Protein AF-A0A4Y5SIR9-F1 (afdb_monomer_lite)

Radius of gyration: 18.84 Å; chains: 1; bounding box: 50×23×47 Å

Sequence (90 aa):
MEEVDRLVFNFPLFKDYREKERFLKVVGLLVSHQITFEKAAELLNMRLDELAFLLDKLGVEYSPLDEEEARLEKEEAKRILEELKREGRL

pLDDT: mean 91.17, std 6.71, range [65.06, 98.19]

Structure (mmCIF, N/CA/C/O backbone):
data_AF-A0A4Y5SIR9-F1
#
_entry.id   AF-A0A4Y5SIR9-F1
#
loop_
_atom_site.group_PDB
_atom_site.id
_atom_site.type_symbol
_atom_site.label_atom_id
_atom_site.label_alt_id
_atom_site.label_comp_id
_atom_site.label_asym_id
_atom_site.label_entity_id
_atom_site.label_seq_id
_atom_site.pdbx_PDB_ins_code
_atom_site.Cartn_x
_atom_site.Cartn_y
_atom_site.Cartn_z
_atom_site.occupancy
_atom_site.B_iso_or_equiv
_atom_site.auth_seq_id
_atom_site.auth_comp_id
_atom_site.auth_asym_id
_atom_site.auth_atom_id
_atom_site.pdbx_PDB_model_num
ATOM 1 N N . MET A 1 1 ? 21.461 -7.708 -18.366 1.00 65.06 1 MET A N 1
ATOM 2 C CA . MET A 1 1 ? 20.258 -7.318 -17.609 1.00 65.06 1 MET A CA 1
ATOM 3 C C . MET A 1 1 ? 19.997 -8.396 -16.587 1.00 65.06 1 MET A C 1
ATOM 5 O O . MET A 1 1 ? 19.861 -9.560 -16.987 1.00 65.06 1 MET A O 1
ATOM 9 N N . GLU A 1 2 ? 19.995 -8.013 -15.315 1.00 86.31 2 GLU A N 1
ATOM 10 C CA . GLU A 1 2 ? 19.608 -8.898 -14.218 1.00 86.31 2 GLU A CA 1
ATOM 11 C C . GLU A 1 2 ? 18.132 -9.298 -14.375 1.00 86.31 2 GLU A C 1
ATOM 13 O O . GLU A 1 2 ? 17.388 -8.705 -15.161 1.00 86.31 2 GLU A O 1
ATOM 18 N N . GLU A 1 3 ? 17.712 -10.376 -13.716 1.00 91.75 3 GLU A N 1
ATOM 19 C CA . GLU A 1 3 ? 16.355 -10.918 -13.869 1.00 91.75 3 GLU A CA 1
ATOM 20 C C . GLU A 1 3 ? 15.282 -9.912 -13.430 1.00 91.75 3 GLU A C 1
ATOM 22 O O . GLU A 1 3 ? 14.292 -9.716 -14.135 1.00 91.75 3 GLU A O 1
ATOM 27 N N . VAL A 1 4 ? 15.543 -9.192 -12.335 1.00 89.50 4 VAL A N 1
ATOM 28 C CA . VAL A 1 4 ? 14.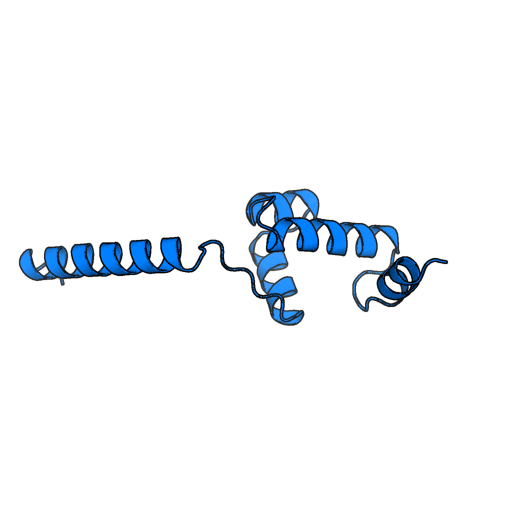668 -8.133 -11.815 1.00 89.50 4 VAL A CA 1
ATOM 29 C C . VAL A 1 4 ? 14.482 -7.014 -12.841 1.00 89.50 4 VAL A C 1
ATOM 31 O O . VAL A 1 4 ? 13.345 -6.655 -13.139 1.00 89.50 4 VAL A O 1
ATOM 34 N N . ASP A 1 5 ? 15.558 -6.525 -13.463 1.00 91.88 5 ASP A N 1
ATOM 35 C CA . ASP A 1 5 ? 15.481 -5.468 -14.483 1.00 91.88 5 ASP A CA 1
ATOM 36 C C . ASP A 1 5 ? 14.578 -5.863 -15.663 1.00 91.88 5 ASP A C 1
ATOM 38 O O . ASP A 1 5 ? 13.832 -5.040 -16.196 1.00 91.88 5 ASP A O 1
ATOM 42 N N . ARG A 1 6 ? 14.608 -7.140 -16.077 1.00 91.88 6 ARG A N 1
ATOM 43 C CA . ARG A 1 6 ? 13.737 -7.632 -17.160 1.00 91.88 6 ARG A CA 1
ATOM 44 C C . ARG A 1 6 ? 12.272 -7.629 -16.753 1.00 91.88 6 ARG A C 1
ATOM 46 O O . ARG A 1 6 ? 11.422 -7.280 -17.571 1.00 91.88 6 ARG A O 1
ATOM 53 N N . LEU A 1 7 ? 11.973 -8.023 -15.516 1.00 91.62 7 LEU A N 1
ATOM 54 C CA . LEU A 1 7 ? 10.610 -7.988 -14.986 1.00 91.62 7 LEU A CA 1
ATOM 55 C C . LEU A 1 7 ? 10.093 -6.548 -14.922 1.00 91.62 7 LEU A C 1
ATOM 57 O O . LEU A 1 7 ? 8.986 -6.282 -15.388 1.00 91.62 7 LEU A O 1
ATOM 61 N N . VAL A 1 8 ? 10.921 -5.610 -14.449 1.00 92.31 8 VAL A N 1
ATOM 62 C CA . VAL A 1 8 ? 10.600 -4.175 -14.440 1.00 92.31 8 VAL A CA 1
ATOM 63 C C . VAL A 1 8 ? 10.341 -3.674 -15.861 1.00 92.31 8 VAL A C 1
ATOM 65 O O . VAL A 1 8 ? 9.325 -3.028 -16.106 1.00 92.31 8 VAL A O 1
ATOM 68 N N . PHE A 1 9 ? 11.204 -4.004 -16.826 1.00 89.44 9 PHE A N 1
ATOM 69 C CA . PHE A 1 9 ? 11.035 -3.585 -18.220 1.00 89.44 9 PHE A CA 1
ATOM 70 C C . PHE A 1 9 ? 9.707 -4.073 -18.824 1.00 89.44 9 PHE A C 1
ATOM 72 O O . PHE A 1 9 ? 9.015 -3.304 -19.499 1.00 89.44 9 PHE A O 1
ATOM 79 N N . ASN A 1 10 ? 9.322 -5.318 -18.534 1.00 88.94 10 ASN A N 1
ATOM 80 C CA . ASN A 1 10 ? 8.102 -5.945 -19.045 1.00 88.94 10 ASN A CA 1
ATOM 81 C C . ASN A 1 10 ? 6.828 -5.564 -18.274 1.00 88.94 10 ASN A C 1
ATOM 83 O O . ASN A 1 10 ? 5.735 -5.941 -18.698 1.00 88.94 10 ASN A O 1
ATOM 87 N N . PHE A 1 11 ? 6.933 -4.820 -17.169 1.00 87.88 11 PHE A N 1
ATOM 88 C CA . PHE A 1 11 ? 5.773 -4.432 -16.373 1.00 87.88 11 PHE A CA 1
ATOM 89 C C . PHE A 1 11 ? 4.795 -3.582 -17.217 1.00 87.88 11 PHE A C 1
ATOM 91 O O . PHE A 1 11 ? 5.227 -2.605 -17.842 1.00 87.88 11 PHE A O 1
ATOM 98 N N . PRO A 1 12 ? 3.496 -3.932 -17.289 1.00 81.56 12 PRO A N 1
ATOM 99 C CA . PRO A 1 12 ? 2.553 -3.386 -18.274 1.00 81.56 12 PRO A CA 1
ATOM 100 C C . PRO A 1 12 ? 1.932 -2.037 -17.868 1.00 81.56 12 PRO A C 1
ATOM 102 O O . PRO A 1 12 ? 0.813 -1.712 -18.258 1.00 81.56 12 PRO A O 1
ATOM 105 N N . LEU A 1 13 ? 2.658 -1.234 -17.095 1.00 79.00 13 LEU A N 1
ATOM 106 C CA . LEU A 1 13 ? 2.265 0.106 -16.669 1.00 79.00 13 LEU A CA 1
ATOM 107 C C . LEU A 1 13 ? 3.420 1.058 -16.931 1.00 79.00 13 LEU A C 1
ATOM 109 O O . LEU A 1 13 ? 4.572 0.677 -16.760 1.00 79.00 13 LEU A O 1
ATOM 113 N N . PHE A 1 14 ? 3.103 2.292 -17.313 1.00 86.81 14 PHE A N 1
ATOM 114 C CA . PHE A 1 14 ? 4.074 3.325 -17.691 1.00 86.81 14 PHE A CA 1
ATOM 115 C C . PHE A 1 14 ? 4.892 2.987 -18.947 1.00 86.81 14 PHE A C 1
ATOM 117 O O . PHE A 1 14 ? 5.018 1.837 -19.376 1.00 86.81 14 PHE A O 1
ATOM 124 N N . LYS A 1 15 ? 5.417 4.026 -19.599 1.00 84.25 15 LYS A N 1
ATOM 125 C CA . LYS A 1 15 ? 6.187 3.866 -20.844 1.00 84.25 15 LYS A CA 1
ATOM 126 C C . LYS A 1 15 ? 7.683 3.777 -20.573 1.00 84.25 15 LYS A C 1
ATOM 128 O O . LYS A 1 15 ? 8.384 3.068 -21.289 1.00 84.25 15 LYS A O 1
ATOM 133 N N . ASP A 1 16 ? 8.157 4.475 -19.547 1.00 92.56 16 ASP A N 1
ATOM 134 C CA . ASP A 1 16 ? 9.575 4.595 -19.233 1.00 92.56 16 ASP A CA 1
ATOM 135 C C . ASP A 1 16 ? 10.010 3.593 -18.151 1.00 92.56 16 ASP A C 1
ATOM 137 O O . ASP A 1 16 ? 9.296 3.354 -17.176 1.00 92.56 16 ASP A O 1
ATOM 141 N N . TYR A 1 17 ? 11.203 3.012 -18.307 1.00 91.69 17 TYR A N 1
ATOM 142 C CA . TYR A 1 17 ? 11.772 2.075 -17.333 1.00 91.69 17 TYR A CA 1
ATOM 143 C C . TYR A 1 17 ? 11.892 2.688 -15.931 1.00 91.69 17 TYR A C 1
ATOM 145 O O . TYR A 1 17 ? 11.567 2.035 -14.944 1.00 91.69 17 TYR A O 1
ATOM 153 N N . ARG A 1 18 ? 12.316 3.952 -15.828 1.00 92.81 18 ARG A N 1
ATOM 154 C CA . ARG A 1 18 ? 12.487 4.656 -14.551 1.00 92.81 18 ARG A CA 1
ATOM 155 C C . ARG A 1 18 ? 11.158 4.859 -13.841 1.00 92.81 18 ARG A C 1
ATOM 157 O O . ARG A 1 18 ? 11.121 4.821 -12.616 1.00 92.81 18 ARG A O 1
ATOM 164 N N . GLU A 1 19 ? 10.071 5.078 -14.580 1.00 93.88 19 GLU A N 1
ATOM 165 C CA . GLU A 1 19 ? 8.731 5.172 -13.990 1.00 93.88 19 GLU A CA 1
ATOM 166 C C . GLU A 1 19 ? 8.295 3.828 -13.407 1.00 93.88 19 GLU A C 1
ATOM 168 O O . GLU A 1 19 ? 7.839 3.782 -12.264 1.00 93.88 19 GLU A O 1
ATOM 173 N N . LYS A 1 20 ? 8.519 2.733 -14.146 1.00 94.88 20 LYS A N 1
ATOM 174 C CA . LYS A 1 20 ? 8.246 1.363 -13.682 1.00 94.88 20 LYS A CA 1
ATOM 175 C C . LYS A 1 20 ? 9.056 1.019 -12.439 1.00 94.88 20 LYS A C 1
ATOM 177 O O . LYS A 1 20 ? 8.508 0.552 -11.445 1.00 94.88 20 LYS A O 1
ATOM 182 N N . GLU A 1 21 ? 10.355 1.290 -12.483 1.00 95.12 21 GLU A N 1
ATOM 183 C CA . GLU A 1 21 ? 11.273 1.034 -11.380 1.00 95.12 21 GLU A CA 1
ATOM 184 C C . GLU A 1 21 ? 10.895 1.854 -10.138 1.00 95.12 21 GLU A C 1
ATOM 186 O O . GLU A 1 21 ? 10.831 1.310 -9.035 1.00 95.12 21 GLU A O 1
ATOM 191 N N . ARG A 1 22 ? 10.596 3.151 -10.308 1.00 96.06 22 ARG A N 1
ATOM 192 C CA . ARG A 1 22 ? 10.146 4.022 -9.212 1.00 96.06 22 ARG A CA 1
ATOM 193 C C . ARG A 1 22 ? 8.862 3.489 -8.590 1.00 96.06 22 ARG A C 1
ATOM 195 O O . ARG A 1 22 ? 8.793 3.385 -7.369 1.00 96.06 22 ARG A O 1
ATOM 202 N N . PHE A 1 23 ? 7.879 3.137 -9.416 1.00 95.88 23 PHE A N 1
ATOM 203 C CA . PHE A 1 23 ? 6.609 2.594 -8.952 1.00 95.88 23 PHE A CA 1
ATOM 204 C C . PHE A 1 23 ? 6.806 1.342 -8.097 1.00 95.88 23 PHE A C 1
ATOM 206 O O . PHE A 1 23 ? 6.379 1.312 -6.946 1.00 95.88 23 PHE A O 1
ATOM 213 N N . LEU A 1 24 ? 7.528 0.349 -8.618 1.00 95.06 24 LEU A N 1
ATOM 214 C CA . LEU A 1 24 ? 7.743 -0.921 -7.924 1.00 95.06 24 LEU A CA 1
ATOM 215 C C . LEU A 1 24 ? 8.524 -0.749 -6.612 1.00 95.06 24 LEU A C 1
ATOM 217 O O . LEU A 1 24 ? 8.186 -1.388 -5.619 1.00 95.06 24 LEU A O 1
ATOM 221 N N . LYS A 1 25 ? 9.514 0.154 -6.566 1.00 96.69 25 LYS A N 1
ATOM 222 C CA . LYS A 1 25 ? 10.238 0.473 -5.323 1.00 96.69 25 LYS A CA 1
ATOM 223 C C . LYS A 1 25 ? 9.329 1.101 -4.272 1.00 96.69 25 LYS A C 1
ATOM 225 O O . LYS A 1 25 ? 9.363 0.686 -3.118 1.00 96.69 25 LYS A O 1
ATOM 230 N N . VAL A 1 26 ? 8.517 2.087 -4.657 1.00 97.69 26 VAL A N 1
ATOM 231 C CA . VAL A 1 26 ? 7.609 2.763 -3.720 1.00 97.69 26 VAL A CA 1
ATOM 232 C C . VAL A 1 26 ? 6.538 1.803 -3.208 1.00 97.69 26 VAL A C 1
ATOM 234 O O . VAL A 1 26 ? 6.303 1.758 -2.005 1.00 97.69 26 VAL A O 1
ATOM 237 N N . VAL A 1 27 ? 5.942 0.989 -4.083 1.00 95.69 27 VAL A N 1
ATOM 238 C CA . VAL A 1 27 ? 4.977 -0.039 -3.664 1.00 95.69 27 VAL A CA 1
ATOM 239 C C . VAL A 1 27 ? 5.635 -1.060 -2.739 1.00 95.69 27 VAL A C 1
ATOM 241 O O . VAL A 1 27 ? 5.054 -1.396 -1.715 1.00 95.69 27 VAL A O 1
ATOM 244 N N . GLY A 1 28 ? 6.865 -1.493 -3.030 1.00 94.94 28 GLY A N 1
ATOM 245 C CA . GLY A 1 28 ? 7.626 -2.382 -2.149 1.00 94.94 28 GLY A CA 1
ATOM 246 C C . GLY A 1 28 ? 7.835 -1.804 -0.745 1.00 94.94 28 GLY A C 1
ATOM 247 O O . GLY A 1 28 ? 7.646 -2.504 0.248 1.00 94.94 28 GLY A O 1
ATOM 248 N N . LEU A 1 29 ? 8.173 -0.515 -0.645 1.00 96.25 29 LEU A N 1
ATOM 249 C CA . LEU A 1 29 ? 8.295 0.190 0.638 1.00 96.25 29 LEU A CA 1
ATOM 250 C C . LEU A 1 29 ? 6.947 0.313 1.364 1.00 96.25 29 LEU A C 1
ATOM 252 O O . LEU A 1 29 ? 6.899 0.196 2.586 1.00 96.25 29 LEU A O 1
ATOM 256 N N . LEU A 1 30 ? 5.862 0.532 0.619 1.00 94.81 30 LEU A N 1
ATOM 257 C CA . LEU A 1 30 ? 4.512 0.639 1.167 1.00 94.81 30 LEU A CA 1
ATOM 258 C C . LEU A 1 30 ? 4.048 -0.689 1.782 1.00 94.81 30 LEU A C 1
ATOM 260 O O . LEU A 1 30 ? 3.671 -0.720 2.948 1.00 94.81 30 LEU A O 1
ATOM 264 N N . VAL A 1 31 ? 4.126 -1.795 1.034 1.00 92.56 31 VAL A N 1
ATOM 265 C CA . VAL A 1 31 ? 3.667 -3.118 1.509 1.00 92.56 31 VAL A CA 1
ATOM 266 C C . VAL A 1 31 ? 4.567 -3.715 2.592 1.00 92.56 31 VAL A C 1
ATOM 268 O O . VAL A 1 31 ? 4.165 -4.628 3.300 1.00 92.56 31 VAL A O 1
ATOM 271 N N . SER A 1 32 ? 5.788 -3.199 2.741 1.00 91.44 32 SER A N 1
ATOM 272 C CA . SER A 1 32 ? 6.680 -3.534 3.859 1.00 91.44 32 SER A CA 1
ATOM 273 C C . SER A 1 32 ? 6.530 -2.581 5.050 1.00 91.44 32 SER A C 1
ATOM 275 O O . SER A 1 32 ? 7.357 -2.612 5.963 1.00 91.44 32 SER A O 1
ATOM 277 N N . HIS A 1 33 ? 5.497 -1.729 5.044 1.00 89.50 33 HIS A N 1
ATOM 278 C CA . HIS A 1 33 ? 5.169 -0.772 6.105 1.00 89.50 33 HIS A CA 1
ATOM 279 C C . HIS A 1 33 ? 6.312 0.202 6.454 1.00 89.50 33 HIS A C 1
ATOM 281 O O . HIS A 1 33 ? 6.376 0.733 7.559 1.00 89.50 33 HIS A O 1
ATOM 287 N N . GLN A 1 34 ? 7.227 0.467 5.514 1.00 94.25 34 GLN A N 1
ATOM 288 C CA . GLN A 1 34 ? 8.331 1.420 5.710 1.00 94.25 34 GLN A CA 1
ATOM 289 C C . GLN A 1 34 ? 7.911 2.868 5.444 1.00 94.25 34 GLN A C 1
ATOM 291 O O . GLN A 1 34 ? 8.577 3.809 5.874 1.00 94.25 34 GLN A O 1
ATOM 296 N N . ILE A 1 35 ? 6.819 3.050 4.703 1.00 94.06 35 ILE A N 1
ATOM 297 C CA . ILE A 1 35 ? 6.217 4.346 4.401 1.00 94.06 35 ILE A CA 1
ATOM 298 C C . ILE A 1 35 ? 4.697 4.249 4.525 1.00 94.06 35 ILE A C 1
ATOM 300 O O . ILE A 1 35 ? 4.121 3.174 4.358 1.00 94.06 35 ILE A O 1
ATOM 304 N N . THR A 1 36 ? 4.048 5.383 4.780 1.00 93.88 36 THR A N 1
ATOM 305 C CA . THR A 1 36 ? 2.584 5.466 4.777 1.00 93.88 36 THR A CA 1
ATOM 306 C C . THR A 1 36 ? 2.035 5.531 3.354 1.00 93.88 36 THR A C 1
ATOM 308 O O . THR A 1 36 ? 2.758 5.830 2.394 1.00 93.88 36 THR A O 1
ATOM 311 N N . PHE A 1 37 ? 0.729 5.308 3.222 1.00 94.81 37 PHE A N 1
ATOM 312 C CA . PHE A 1 37 ? 0.022 5.445 1.954 1.00 94.81 37 PHE A CA 1
ATOM 313 C C . PHE A 1 37 ? 0.144 6.858 1.361 1.00 94.81 37 PHE A C 1
ATOM 315 O O . PHE A 1 37 ? 0.403 7.019 0.167 1.00 94.81 37 PHE A O 1
ATOM 322 N N . GLU A 1 38 ? 0.060 7.893 2.198 1.00 96.25 38 GLU A N 1
ATOM 323 C CA . GLU A 1 38 ? 0.232 9.286 1.783 1.00 96.25 38 GLU A CA 1
ATOM 324 C C . GLU A 1 38 ? 1.638 9.549 1.266 1.00 96.25 38 GLU A C 1
ATOM 326 O O . GLU A 1 38 ? 1.810 10.202 0.234 1.00 96.25 38 GLU A O 1
ATOM 331 N N . LYS A 1 39 ? 2.651 8.996 1.943 1.00 97.75 39 LYS A N 1
ATOM 332 C CA . LYS A 1 39 ? 4.033 9.143 1.498 1.00 97.75 39 LYS A CA 1
ATOM 333 C C . LYS A 1 39 ? 4.275 8.426 0.172 1.00 97.75 39 LYS A C 1
ATOM 335 O O . LYS A 1 39 ? 5.002 8.946 -0.674 1.00 97.75 39 LYS A O 1
ATOM 340 N N . ALA A 1 40 ? 3.656 7.267 -0.041 1.00 97.50 40 ALA A N 1
ATOM 341 C CA . ALA A 1 40 ? 3.718 6.571 -1.321 1.00 97.50 40 ALA A CA 1
ATOM 342 C C . ALA A 1 40 ? 3.109 7.414 -2.456 1.00 97.50 40 ALA A C 1
ATOM 344 O O . ALA A 1 40 ? 3.734 7.567 -3.506 1.00 97.50 40 ALA A O 1
ATOM 345 N N . ALA A 1 41 ? 1.941 8.023 -2.233 1.00 97.38 41 ALA A N 1
ATOM 346 C CA . ALA A 1 41 ? 1.296 8.900 -3.211 1.00 97.38 41 ALA A CA 1
ATOM 347 C C . ALA A 1 41 ? 2.148 10.141 -3.532 1.00 97.38 41 ALA A C 1
ATOM 349 O O . ALA A 1 41 ? 2.352 10.462 -4.705 1.00 97.38 41 ALA A O 1
ATOM 350 N N . GLU A 1 42 ? 2.735 10.771 -2.508 1.00 98.19 42 GLU A N 1
ATOM 351 C CA . GLU A 1 42 ? 3.673 11.890 -2.659 1.00 98.19 42 GLU A CA 1
ATOM 352 C C . GLU A 1 42 ? 4.879 11.505 -3.536 1.00 98.19 42 GLU A C 1
ATOM 354 O O . GLU A 1 42 ? 5.181 12.187 -4.516 1.00 98.19 42 GLU A O 1
ATOM 359 N N . LEU A 1 43 ? 5.544 10.381 -3.238 1.00 98.06 43 LEU A N 1
ATOM 360 C CA . LEU A 1 43 ? 6.725 9.905 -3.978 1.00 98.06 43 LEU A CA 1
ATOM 361 C C . LEU A 1 43 ? 6.411 9.505 -5.427 1.00 98.06 43 LEU A C 1
ATOM 363 O O . LEU A 1 43 ? 7.283 9.553 -6.303 1.00 98.06 43 LEU A O 1
ATOM 367 N N . LEU A 1 44 ? 5.172 9.094 -5.695 1.00 96.69 44 LEU A N 1
ATOM 368 C CA . LEU A 1 44 ? 4.703 8.773 -7.040 1.00 96.69 44 LEU A CA 1
ATOM 369 C C . LEU A 1 44 ? 4.171 9.987 -7.796 1.00 96.69 44 LEU A C 1
ATOM 371 O O . LEU A 1 44 ? 4.004 9.878 -9.012 1.00 96.69 44 LEU A O 1
ATOM 375 N N . ASN A 1 45 ? 4.003 11.127 -7.118 1.00 96.50 45 ASN A N 1
ATOM 376 C CA . ASN A 1 45 ? 3.317 12.311 -7.625 1.00 96.50 45 ASN A CA 1
ATOM 377 C C . ASN A 1 45 ? 1.907 11.966 -8.138 1.00 96.50 45 ASN A C 1
ATOM 379 O O . ASN A 1 45 ? 1.520 12.342 -9.244 1.00 96.50 45 ASN A O 1
ATOM 383 N N . MET A 1 46 ? 1.177 11.188 -7.339 1.00 95.81 46 MET A N 1
ATOM 384 C CA . MET A 1 46 ? -0.199 10.766 -7.591 1.00 95.81 46 MET A CA 1
ATOM 385 C C . MET A 1 46 ? -1.104 11.300 -6.493 1.00 95.81 46 MET A C 1
ATOM 387 O O . MET A 1 46 ? -0.671 11.492 -5.354 1.00 95.81 46 MET A O 1
ATOM 391 N N . ARG A 1 47 ? -2.383 11.498 -6.805 1.00 97.69 47 ARG A N 1
ATOM 392 C CA . ARG A 1 47 ? -3.370 11.676 -5.740 1.00 97.69 47 ARG A CA 1
ATOM 393 C C . ARG A 1 47 ? -3.616 10.351 -5.008 1.00 97.69 47 ARG A C 1
ATOM 395 O O . ARG A 1 47 ? -3.394 9.272 -5.556 1.00 97.69 47 ARG A O 1
ATOM 402 N N . LEU A 1 48 ? -4.120 10.434 -3.775 1.00 94.69 48 LEU A N 1
ATOM 403 C CA . LEU A 1 48 ? -4.435 9.255 -2.955 1.00 94.69 48 LEU A CA 1
ATOM 404 C C . LEU A 1 48 ? -5.457 8.329 -3.631 1.00 94.69 48 LEU A C 1
ATOM 406 O O . LEU A 1 48 ? -5.277 7.115 -3.633 1.00 94.69 48 LEU A O 1
ATOM 410 N N . ASP A 1 49 ? -6.505 8.898 -4.231 1.00 95.25 49 ASP A N 1
ATOM 411 C CA . ASP A 1 49 ? -7.554 8.158 -4.943 1.00 95.25 49 ASP A CA 1
ATOM 412 C C . ASP A 1 49 ? -7.013 7.449 -6.192 1.00 95.25 49 ASP A C 1
ATOM 414 O O . ASP A 1 49 ? -7.393 6.315 -6.482 1.00 95.25 49 ASP A O 1
ATOM 418 N N . GLU A 1 50 ? -6.082 8.088 -6.899 1.00 95.44 50 GLU A N 1
ATOM 419 C CA . GLU A 1 50 ? -5.425 7.519 -8.077 1.00 95.44 50 GLU A CA 1
ATOM 420 C C . GLU A 1 50 ? -4.520 6.344 -7.703 1.00 95.44 50 GLU A C 1
ATOM 422 O O . GLU A 1 50 ? -4.574 5.297 -8.351 1.00 95.44 50 GLU A O 1
ATOM 427 N N . LEU A 1 51 ? -3.726 6.488 -6.634 1.00 95.25 51 LEU A N 1
ATOM 428 C CA . LEU A 1 51 ? -2.892 5.400 -6.132 1.00 95.25 51 LEU A CA 1
ATOM 429 C C . LEU A 1 51 ? -3.754 4.231 -5.645 1.00 95.25 51 LEU A C 1
ATOM 431 O O . LEU A 1 51 ? -3.472 3.088 -5.995 1.00 95.25 51 LEU A O 1
ATOM 435 N N . ALA A 1 52 ? -4.825 4.508 -4.897 1.00 93.56 52 ALA A N 1
ATOM 436 C CA . ALA A 1 52 ? -5.724 3.476 -4.382 1.00 93.56 52 ALA A CA 1
ATOM 437 C C . ALA A 1 52 ? -6.357 2.673 -5.526 1.00 93.56 52 ALA A C 1
ATOM 439 O O . ALA A 1 52 ? -6.320 1.444 -5.523 1.00 93.56 52 ALA A O 1
ATOM 440 N N . PHE A 1 53 ? -6.867 3.369 -6.547 1.00 92.94 53 PHE A N 1
ATOM 441 C CA . PHE A 1 53 ? -7.425 2.736 -7.738 1.00 92.94 53 PHE A CA 1
ATOM 442 C C . PHE A 1 53 ? -6.393 1.874 -8.479 1.00 92.94 53 PHE A C 1
ATOM 444 O O . PHE A 1 53 ? -6.716 0.787 -8.958 1.00 92.94 53 PHE A O 1
ATOM 451 N N . LEU A 1 54 ? -5.148 2.345 -8.581 1.00 93.69 54 LEU A N 1
ATOM 452 C CA . LEU A 1 54 ? -4.087 1.615 -9.265 1.00 93.69 54 LEU A CA 1
ATOM 453 C C . LEU A 1 54 ? -3.680 0.342 -8.512 1.00 93.69 54 LEU A C 1
ATOM 455 O O . LEU A 1 54 ? -3.533 -0.704 -9.143 1.00 93.69 54 LEU A O 1
ATOM 459 N N . LEU A 1 55 ? -3.519 0.416 -7.187 1.00 93.62 55 LEU A N 1
ATOM 460 C CA . LEU A 1 55 ? -3.196 -0.750 -6.359 1.00 93.62 55 LEU A CA 1
ATOM 461 C C . LEU A 1 55 ? -4.306 -1.806 -6.416 1.00 93.62 55 LEU A C 1
ATOM 463 O O . LEU A 1 55 ? -4.000 -2.981 -6.612 1.00 93.62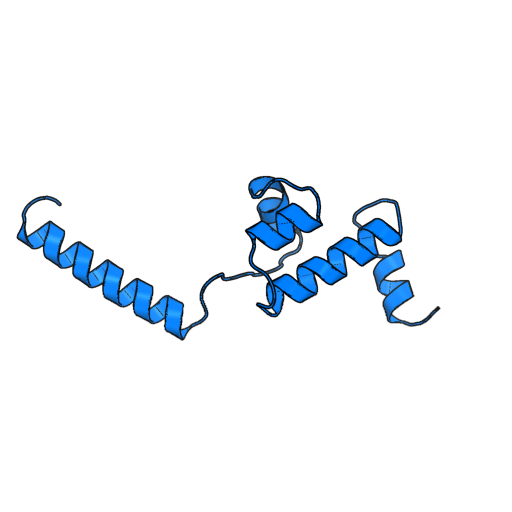 55 LEU A O 1
ATOM 467 N N . ASP A 1 56 ? -5.575 -1.387 -6.365 1.00 90.94 56 ASP A N 1
ATOM 468 C CA . ASP A 1 56 ? -6.738 -2.269 -6.540 1.00 90.94 56 ASP A CA 1
ATOM 469 C C . ASP A 1 56 ? -6.688 -3.018 -7.881 1.00 90.94 56 ASP A C 1
ATOM 471 O O . ASP A 1 56 ? -6.803 -4.242 -7.933 1.00 90.94 56 ASP A O 1
ATOM 475 N N . LYS A 1 57 ? -6.428 -2.308 -8.987 1.00 92.12 57 LYS A N 1
ATOM 476 C CA . LYS A 1 57 ? -6.330 -2.932 -10.321 1.00 92.12 57 LYS A CA 1
ATOM 477 C C . LYS A 1 57 ? -5.151 -3.891 -10.453 1.00 92.12 57 LYS A C 1
ATOM 479 O O . LYS A 1 57 ? -5.187 -4.772 -11.309 1.00 92.12 57 LYS A O 1
ATOM 484 N N . LEU A 1 58 ? -4.124 -3.714 -9.629 1.00 91.75 58 LEU A N 1
ATOM 485 C CA . LEU A 1 58 ? -2.953 -4.581 -9.568 1.00 91.75 58 LEU A CA 1
ATOM 486 C C . LEU A 1 58 ? -3.097 -5.737 -8.573 1.00 91.75 58 LEU A C 1
ATOM 488 O O . LEU A 1 58 ? -2.201 -6.576 -8.517 1.00 91.75 58 LEU A O 1
ATOM 492 N N . GLY A 1 59 ? -4.193 -5.798 -7.810 1.00 89.88 59 GLY A N 1
ATOM 493 C CA . GLY A 1 59 ? -4.371 -6.789 -6.748 1.00 89.88 59 GLY A CA 1
ATOM 494 C C . GLY A 1 59 ? -3.363 -6.626 -5.609 1.00 89.88 59 GLY A C 1
ATOM 495 O O . GLY A 1 59 ? -3.014 -7.606 -4.955 1.00 89.88 59 GLY A O 1
ATOM 496 N N . VAL A 1 60 ? -2.848 -5.411 -5.401 1.00 90.31 60 VAL A N 1
ATOM 497 C CA . VAL A 1 60 ? -1.957 -5.111 -4.280 1.00 90.31 60 VAL A CA 1
ATOM 498 C C . VAL A 1 60 ? -2.820 -4.818 -3.065 1.00 90.31 60 VAL A C 1
ATOM 500 O O . VAL A 1 60 ? -3.414 -3.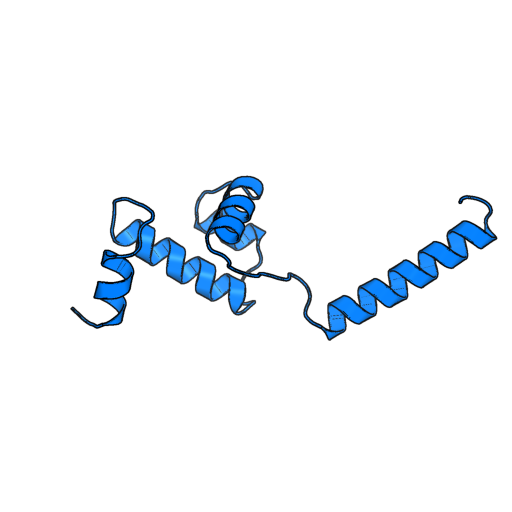746 -2.951 1.00 90.31 60 VAL A O 1
ATOM 503 N N . GLU A 1 61 ? -2.877 -5.782 -2.155 1.00 82.44 61 GLU A N 1
ATOM 504 C CA . GLU A 1 61 ? -3.512 -5.600 -0.858 1.00 82.44 61 GLU A CA 1
ATOM 505 C C . GLU A 1 61 ? -2.590 -4.774 0.045 1.00 82.44 61 GLU A C 1
ATOM 507 O O . GLU A 1 61 ? -1.449 -5.149 0.317 1.00 82.44 61 GLU A O 1
ATOM 512 N N . TYR A 1 62 ? -3.087 -3.625 0.498 1.00 81.00 62 TYR A N 1
ATOM 513 C CA . TYR A 1 62 ? -2.453 -2.818 1.531 1.00 81.00 62 TYR A CA 1
ATOM 514 C C . TYR A 1 62 ? -3.473 -2.577 2.637 1.00 81.00 62 TYR A C 1
ATOM 516 O O . TYR A 1 62 ? -4.512 -1.957 2.406 1.00 81.00 62 TYR A O 1
ATOM 524 N N . SER A 1 63 ? -3.164 -3.067 3.834 1.00 77.19 63 SER A N 1
ATOM 525 C CA . SER A 1 63 ? -3.873 -2.685 5.048 1.00 77.19 63 SER A CA 1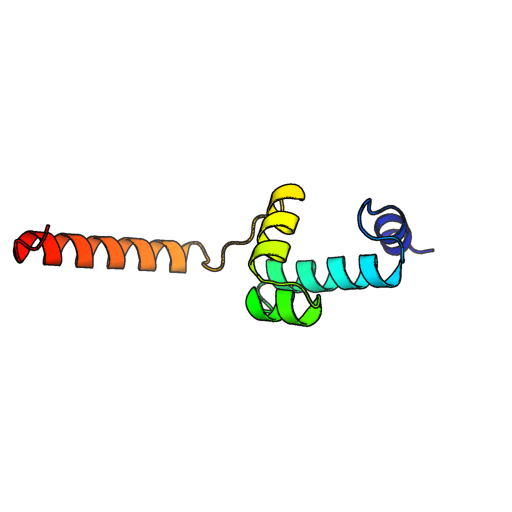
ATOM 526 C C . SER A 1 63 ? -3.000 -1.694 5.812 1.00 77.19 63 SER A C 1
ATOM 528 O O . SER A 1 63 ? -1.835 -2.004 6.067 1.00 77.19 63 SER A O 1
ATOM 530 N N . PRO A 1 64 ? -3.520 -0.514 6.192 1.00 69.38 64 PRO A N 1
ATOM 531 C CA . PRO A 1 64 ? -2.790 0.387 7.075 1.00 69.38 64 PRO A CA 1
ATOM 532 C C . PRO A 1 64 ? -2.666 -0.180 8.493 1.00 69.38 64 PRO A C 1
ATOM 534 O O . PRO A 1 64 ? -1.819 0.293 9.239 1.00 69.38 64 PRO A O 1
ATOM 537 N N . LEU A 1 65 ? -3.506 -1.162 8.839 1.00 76.94 65 LEU A N 1
ATOM 538 C CA . LEU A 1 65 ? -3.525 -1.832 10.133 1.00 76.94 65 LEU A CA 1
ATOM 539 C C . LEU A 1 65 ? -2.990 -3.253 9.987 1.00 76.94 65 LEU A C 1
ATOM 541 O O . LEU A 1 65 ? -3.428 -3.988 9.093 1.00 76.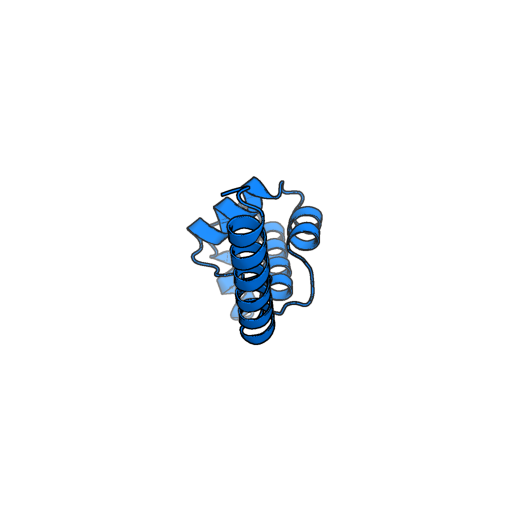94 65 LEU A O 1
A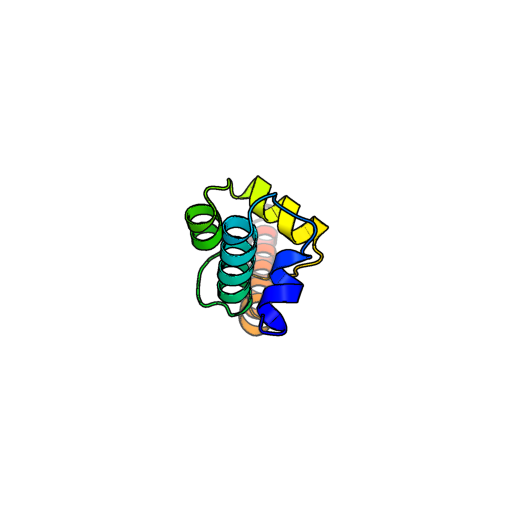TOM 545 N N . ASP A 1 66 ? -2.106 -3.662 10.883 1.00 75.19 66 ASP A N 1
ATOM 546 C CA . ASP A 1 66 ? -1.823 -5.083 11.068 1.00 75.19 66 ASP A CA 1
ATOM 547 C C . ASP A 1 66 ? -3.004 -5.818 11.749 1.00 75.19 66 ASP A C 1
ATOM 549 O O . ASP A 1 66 ? -4.034 -5.225 12.079 1.00 75.19 66 ASP A O 1
ATOM 553 N N . GLU A 1 67 ? -2.910 -7.143 11.918 1.00 77.44 67 GLU A N 1
ATOM 554 C CA . GLU A 1 67 ? -3.996 -7.932 12.524 1.00 77.44 67 GLU A CA 1
ATOM 555 C C . GLU A 1 67 ? -4.310 -7.521 13.971 1.00 77.44 67 GLU A C 1
ATOM 557 O O . GLU A 1 67 ? -5.469 -7.591 14.399 1.00 77.44 67 GLU A O 1
ATOM 562 N N . GLU A 1 68 ? -3.298 -7.107 14.735 1.00 80.19 68 GLU A N 1
ATOM 563 C CA . GLU A 1 68 ? -3.467 -6.693 16.123 1.00 80.19 68 GLU A CA 1
ATOM 564 C C . GLU A 1 68 ? -4.127 -5.316 16.188 1.00 80.19 68 GLU A C 1
ATOM 566 O O . GLU A 1 68 ? -5.133 -5.148 16.884 1.00 80.19 68 GLU A O 1
ATOM 571 N N . GLU A 1 69 ? -3.630 -4.364 15.406 1.00 83.31 69 GLU A N 1
ATOM 572 C CA . GLU A 1 69 ? -4.195 -3.029 15.246 1.00 83.31 69 GLU A CA 1
ATOM 573 C C . GLU A 1 69 ? -5.646 -3.101 14.750 1.00 83.31 69 GLU A C 1
ATOM 575 O O . GLU A 1 69 ? -6.534 -2.470 15.328 1.00 83.31 69 GLU A O 1
ATOM 580 N N . ALA A 1 70 ? -5.932 -3.952 13.759 1.00 87.56 70 ALA A N 1
ATOM 581 C CA . ALA A 1 70 ? -7.284 -4.177 13.252 1.00 87.56 70 ALA A CA 1
ATOM 582 C C . ALA A 1 70 ? -8.219 -4.768 14.321 1.00 87.56 70 ALA A C 1
ATOM 584 O O . ALA A 1 70 ? -9.407 -4.427 14.383 1.00 87.56 70 ALA A O 1
ATOM 585 N N . ARG A 1 71 ? -7.708 -5.655 15.185 1.00 92.50 71 ARG A N 1
ATOM 586 C CA . ARG A 1 71 ? -8.477 -6.205 16.310 1.00 92.50 71 ARG A CA 1
ATOM 587 C C . ARG A 1 71 ? -8.792 -5.127 17.344 1.00 92.50 71 ARG A C 1
ATOM 589 O O . ARG A 1 71 ? -9.940 -5.054 17.784 1.00 92.50 71 ARG A O 1
ATOM 596 N N . LEU A 1 72 ? -7.809 -4.307 17.710 1.00 91.50 72 LEU A N 1
ATOM 597 C CA . LEU A 1 72 ? -7.961 -3.229 18.690 1.00 91.50 72 LEU A CA 1
ATOM 598 C C . LEU A 1 72 ? -8.968 -2.174 18.213 1.00 91.50 72 LEU A C 1
ATOM 600 O O . LEU A 1 72 ? -9.906 -1.856 18.942 1.00 91.50 72 LEU A O 1
ATOM 604 N N . GLU A 1 73 ? -8.846 -1.718 16.966 1.00 90.88 73 GLU A N 1
ATOM 605 C CA . GLU A 1 73 ? -9.809 -0.817 16.313 1.00 90.88 73 GLU A CA 1
ATOM 606 C C . GLU A 1 73 ? -11.232 -1.393 16.345 1.00 90.88 73 GLU A C 1
ATOM 608 O O . GLU A 1 73 ? -12.195 -0.712 16.702 1.00 90.88 73 GLU A O 1
ATOM 613 N N . LYS A 1 74 ? -11.386 -2.689 16.049 1.00 94.62 74 LYS A N 1
ATOM 614 C CA . LYS A 1 74 ? -12.691 -3.363 16.071 1.00 94.62 74 LYS A CA 1
ATOM 615 C C . LYS A 1 74 ? -13.289 -3.469 17.475 1.00 94.62 74 LYS A C 1
ATOM 617 O O . LYS A 1 74 ? -14.512 -3.396 17.618 1.00 94.62 74 LYS A O 1
ATOM 622 N N . GLU A 1 75 ? -12.474 -3.711 18.498 1.00 96.12 75 GLU A N 1
ATOM 623 C CA . GLU A 1 75 ? -12.917 -3.745 19.897 1.00 96.12 75 GLU A CA 1
ATOM 624 C C . GLU A 1 75 ? -13.353 -2.351 20.371 1.00 96.12 75 GLU A C 1
ATOM 626 O O . GLU A 1 75 ? -14.432 -2.209 20.951 1.00 96.12 75 GLU A O 1
ATOM 631 N N . GLU A 1 76 ? -12.578 -1.321 20.039 1.00 95.50 76 GLU A N 1
ATOM 632 C CA . GLU A 1 76 ? -12.879 0.071 20.370 1.00 95.50 76 GLU A CA 1
ATOM 633 C C . GLU A 1 76 ? -14.157 0.560 19.674 1.00 95.50 76 GLU A C 1
ATOM 635 O O . GLU A 1 76 ? -15.068 1.083 20.319 1.00 95.50 76 GLU A O 1
ATOM 640 N N . ALA A 1 77 ? -14.301 0.290 18.374 1.00 95.06 77 ALA A N 1
ATOM 641 C CA . ALA A 1 77 ? -15.503 0.630 17.618 1.00 95.06 77 ALA A CA 1
ATOM 642 C C . ALA A 1 77 ? -16.767 -0.028 18.205 1.00 95.06 77 ALA A C 1
ATOM 644 O O . ALA A 1 77 ? -17.830 0.597 18.259 1.00 95.06 77 ALA A O 1
ATOM 645 N N . LYS A 1 78 ? -16.669 -1.278 18.688 1.00 96.75 78 LYS A N 1
ATOM 646 C CA . LYS A 1 78 ? -17.778 -1.950 19.388 1.00 96.75 78 LYS A CA 1
ATOM 647 C C . LYS A 1 78 ? -18.132 -1.249 20.696 1.00 96.75 78 LYS A C 1
ATOM 649 O O . LYS A 1 78 ? -19.318 -1.070 20.961 1.00 96.75 78 LYS A O 1
ATOM 654 N N . ARG A 1 79 ? -17.133 -0.843 21.486 1.00 96.38 79 ARG A N 1
ATOM 655 C CA . ARG A 1 79 ? -17.350 -0.113 22.742 1.00 96.38 79 ARG A CA 1
ATOM 656 C C . ARG A 1 79 ? -18.093 1.199 22.496 1.00 96.38 79 ARG A C 1
ATOM 658 O O . ARG A 1 79 ? -19.127 1.431 23.117 1.00 96.38 79 ARG A O 1
ATOM 665 N N . ILE A 1 80 ? -17.627 1.998 21.535 1.00 95.94 80 ILE A N 1
ATOM 666 C CA . ILE A 1 80 ? -18.264 3.269 21.150 1.00 95.94 80 ILE A CA 1
ATOM 667 C C . ILE A 1 80 ? -19.716 3.034 20.705 1.00 95.94 80 ILE A C 1
ATOM 669 O O . ILE A 1 80 ? -20.623 3.773 21.090 1.00 95.94 80 ILE A O 1
ATOM 673 N N . LEU A 1 81 ? -19.971 1.977 19.927 1.00 96.00 81 LEU A N 1
ATOM 674 C CA . LEU A 1 81 ? -21.322 1.632 19.483 1.00 96.00 81 LEU A CA 1
ATOM 675 C C . LEU A 1 81 ? -22.253 1.277 20.656 1.00 96.00 81 LEU A C 1
ATOM 677 O O . LEU A 1 81 ? -23.429 1.642 20.642 1.00 96.00 81 LEU A O 1
ATOM 681 N N . GLU A 1 82 ? -21.756 0.553 21.660 1.00 96.25 82 GLU A N 1
ATOM 682 C CA . GLU A 1 82 ? -22.526 0.227 22.865 1.00 96.25 82 GLU A CA 1
ATOM 683 C C . GLU A 1 82 ? -22.833 1.466 23.714 1.00 96.25 82 GLU A C 1
ATOM 685 O O . GLU A 1 82 ? -23.952 1.593 24.216 1.00 96.25 82 GLU A O 1
ATOM 690 N N . GLU A 1 83 ? -21.885 2.395 23.840 1.00 95.88 83 GLU A N 1
ATOM 691 C CA . GLU A 1 83 ? -22.085 3.668 24.541 1.00 95.88 83 GLU A CA 1
ATOM 692 C C . GLU A 1 83 ? -23.154 4.525 23.857 1.00 95.88 83 GLU A C 1
ATOM 694 O O . GLU A 1 83 ? -24.114 4.943 24.505 1.00 95.88 83 GLU A O 1
ATOM 699 N N . LEU A 1 84 ? -23.076 4.691 22.534 1.00 95.50 84 LEU A N 1
ATOM 700 C CA . LEU A 1 84 ? -24.064 5.462 21.772 1.00 95.50 84 LEU A CA 1
ATOM 701 C C . LEU A 1 84 ? -25.486 4.892 21.894 1.00 95.50 84 LEU A C 1
ATOM 703 O O . LEU A 1 84 ? -26.447 5.658 22.006 1.00 95.50 84 LEU A O 1
ATOM 707 N N . LYS A 1 85 ? -25.628 3.558 21.926 1.00 94.75 85 LYS A N 1
ATOM 708 C CA . LYS A 1 85 ? -26.916 2.887 22.180 1.00 94.75 85 LYS A CA 1
ATOM 709 C C . LYS A 1 85 ? -27.430 3.140 23.596 1.00 94.75 85 LYS A C 1
ATOM 711 O O . LYS A 1 85 ? -28.623 3.360 23.780 1.00 94.75 85 LYS A O 1
ATOM 716 N N . ARG A 1 86 ? -26.554 3.118 24.609 1.00 92.94 86 ARG A N 1
ATOM 717 C CA . ARG A 1 86 ? -26.933 3.429 26.002 1.00 92.94 86 ARG A CA 1
ATOM 718 C C . ARG A 1 86 ? -27.380 4.880 26.165 1.00 92.94 86 ARG A C 1
ATOM 720 O O . ARG A 1 86 ? -28.294 5.141 26.939 1.00 92.94 86 ARG A O 1
ATOM 727 N N . GLU A 1 87 ? -26.765 5.799 25.427 1.00 95.00 87 GLU A N 1
ATOM 728 C CA . GLU A 1 87 ? -27.124 7.221 25.410 1.00 95.00 87 GLU A CA 1
ATOM 729 C C . GLU A 1 87 ? -28.392 7.528 24.589 1.00 95.00 87 GLU A C 1
ATOM 731 O O . GLU A 1 87 ? -28.839 8.674 24.570 1.00 95.00 87 GLU A O 1
ATOM 736 N N . GLY A 1 88 ? -28.982 6.539 23.902 1.00 88.75 88 GLY A N 1
ATOM 737 C CA . GLY A 1 88 ? -30.161 6.732 23.048 1.00 88.75 88 GLY A CA 1
ATOM 738 C C . GLY A 1 88 ? -29.885 7.581 21.802 1.00 88.75 88 GLY A C 1
ATOM 739 O O . GLY A 1 88 ? -30.793 8.213 21.264 1.00 88.75 88 GLY A O 1
ATOM 740 N N . ARG A 1 89 ? -28.622 7.639 21.365 1.00 84.75 89 ARG A N 1
ATOM 741 C CA . ARG A 1 89 ? -28.171 8.399 20.185 1.00 84.75 89 ARG A CA 1
ATOM 742 C C . ARG A 1 89 ? -28.157 7.550 18.910 1.00 84.75 89 ARG A C 1
ATOM 744 O O . ARG A 1 89 ? -27.842 8.076 17.843 1.00 84.75 89 ARG A O 1
ATOM 751 N N . LEU A 1 90 ? -28.492 6.264 19.042 1.00 75.19 90 LEU A N 1
ATOM 752 C CA . LEU A 1 90 ? -28.663 5.249 18.002 1.00 75.19 90 LEU A CA 1
ATOM 753 C C . LEU A 1 90 ? -29.809 4.305 18.372 1.00 75.19 90 LEU A C 1
ATOM 755 O O . LEU A 1 90 ? -29.991 4.060 19.587 1.00 75.19 90 LEU A O 1
#

Secondary structure (DSSP, 8-state):
--HHHHHHHH-SS-SSHHHHHHHHHHHHHHHTTSS-HHHHHHHHT--HHHHHHHHHHTT----SS-HHHHHHHHHHHHHHHHHHHHTT--

Organism: NCBI:txid2586643

Foldseek 3Di:
DDPVLVCLCPPPDDDDSVLSVQLVVLLVCQQVVVDDLVVSCVSNVHDSVRVVVVCVVVVNDGDPDDPVRVVVVVVVVVVVVVVCVVVVVD